Protein AF-X1FQF0-F1 (afdb_monomer)

Sequence (116 aa):
EKSFQVSDIAAFRKAFESLYTDMEIHEREDGEIWIGGYNASMVVFDDDDNQIELAEIIQSHIKPGDYAVIQTVGYEKLRYVQGAVYVISKEKVLVEGLQSMTDKLLEQIGVAKVRE

Radius of gyration: 16.15 Å; Cα contacts (8 Å, |Δi|>4): 189; chains: 1; bounding box: 37×35×40 Å

pLDDT: mean 88.17, std 10.62, range [51.59, 97.56]

Foldseek 3Di:
DDWFAWPDPVVLVVVCVQWPFQKDWDADPVRTIDIDGDVGDLWTAGPVRDIDRVLVSCLCGTDAPIWDWDKDWDQDPNPDTWIWIWIHHVVDIDIDIPVRVVVVVCVVVPNDDPDD

Mean predicted aligned error: 5.51 Å

Structure (mmCIF, N/CA/C/O backbone):
data_AF-X1FQF0-F1
#
_entry.id   AF-X1FQF0-F1
#
loop_
_atom_site.group_PDB
_atom_site.id
_atom_site.type_symbol
_atom_site.label_atom_id
_atom_site.label_alt_id
_atom_site.label_comp_id
_atom_site.label_asym_id
_atom_site.label_entity_id
_atom_site.label_seq_id
_atom_site.pdbx_PDB_ins_code
_atom_site.Cartn_x
_atom_site.Cartn_y
_atom_site.Cartn_z
_atom_site.occupancy
_atom_site.B_iso_or_equiv
_atom_site.auth_seq_id
_atom_site.auth_comp_id
_atom_site.auth_asym_id
_atom_site.auth_atom_id
_atom_site.pdbx_PDB_model_num
ATOM 1 N N . GLU A 1 1 ? 2.085 -11.458 7.348 1.00 61.50 1 GLU A N 1
ATOM 2 C CA . GLU A 1 1 ? 2.301 -10.483 6.261 1.00 61.50 1 GLU A CA 1
ATOM 3 C C . GLU A 1 1 ? 1.534 -10.938 5.034 1.00 61.50 1 GLU A C 1
ATOM 5 O O . GLU A 1 1 ? 1.651 -12.107 4.680 1.00 61.50 1 GLU A O 1
ATOM 10 N N . LYS A 1 2 ? 0.685 -10.076 4.461 1.00 75.38 2 LYS A N 1
ATOM 11 C CA . LYS A 1 2 ? 0.013 -10.370 3.190 1.00 75.38 2 LYS A CA 1
ATOM 12 C C . LYS A 1 2 ? 0.923 -9.930 2.048 1.00 75.38 2 LYS A C 1
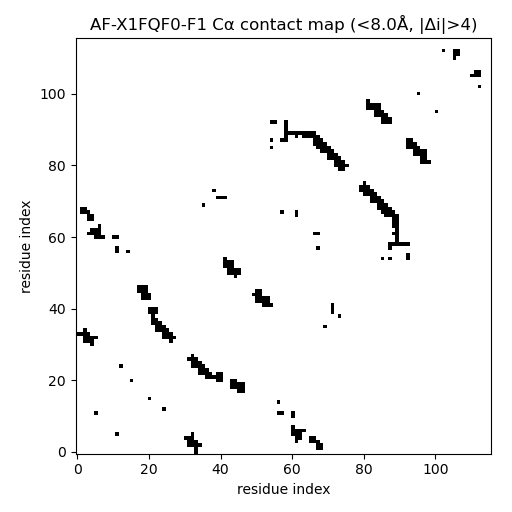ATOM 14 O O . LYS A 1 2 ? 1.423 -8.810 2.078 1.00 75.38 2 LYS A O 1
ATOM 19 N N . SER A 1 3 ? 1.129 -10.820 1.095 1.00 90.31 3 SER A N 1
ATOM 20 C CA . SER A 1 3 ? 1.845 -10.576 -0.149 1.00 90.31 3 SER A CA 1
ATOM 21 C C . SER A 1 3 ? 0.866 -10.395 -1.312 1.00 90.31 3 SER A C 1
ATOM 23 O O . SER A 1 3 ? -0.310 -10.734 -1.182 1.00 90.31 3 SER A O 1
ATOM 25 N N . PHE A 1 4 ? 1.347 -9.831 -2.418 1.00 95.50 4 PHE A N 1
ATOM 26 C CA . PHE A 1 4 ? 0.590 -9.614 -3.654 1.00 95.50 4 PHE A CA 1
ATOM 27 C C . PHE A 1 4 ? 1.508 -9.734 -4.877 1.00 95.50 4 PHE A C 1
ATOM 29 O O . PHE A 1 4 ? 2.725 -9.633 -4.759 1.00 95.50 4 PHE A O 1
ATOM 36 N N . GLN A 1 5 ? 0.947 -9.919 -6.064 1.00 96.19 5 GLN A N 1
ATOM 37 C CA . GLN A 1 5 ? 1.673 -9.974 -7.328 1.00 96.19 5 GLN A CA 1
ATOM 38 C C . GLN A 1 5 ? 1.495 -8.684 -8.131 1.00 96.19 5 GLN A C 1
ATOM 40 O O . GLN A 1 5 ? 0.426 -8.068 -8.165 1.00 96.19 5 GLN A O 1
ATO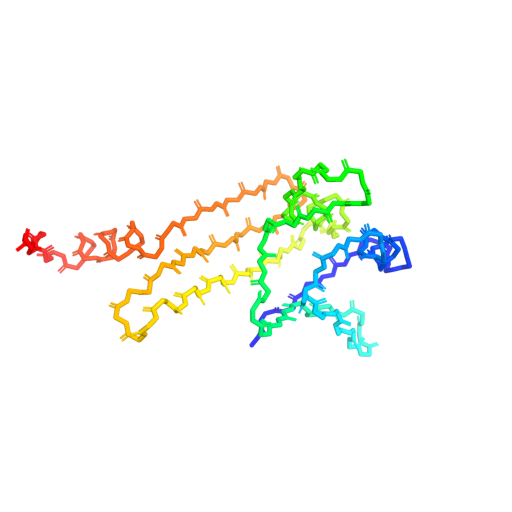M 45 N N . VAL A 1 6 ? 2.537 -8.311 -8.868 1.00 96.50 6 VAL A N 1
ATOM 46 C CA . VAL A 1 6 ? 2.500 -7.231 -9.866 1.00 96.50 6 VAL A CA 1
ATOM 47 C C . VAL A 1 6 ? 2.635 -7.801 -11.272 1.00 96.50 6 VAL A C 1
ATOM 49 O O . VAL A 1 6 ? 3.065 -8.934 -11.470 1.00 96.50 6 VAL A O 1
ATOM 52 N N . SER A 1 7 ? 2.240 -7.011 -12.266 1.00 95.25 7 SER A N 1
ATOM 53 C CA . SER A 1 7 ? 2.309 -7.414 -13.677 1.00 95.25 7 SER A CA 1
ATOM 54 C C . SER A 1 7 ? 3.740 -7.378 -14.231 1.00 95.25 7 SER A C 1
ATOM 56 O O . SER A 1 7 ? 4.063 -8.149 -15.128 1.00 95.25 7 SER A O 1
ATOM 58 N N . ASP A 1 8 ? 4.578 -6.483 -13.699 1.00 95.25 8 ASP A N 1
ATOM 59 C CA . ASP A 1 8 ? 5.983 -6.298 -14.074 1.00 95.25 8 ASP A CA 1
ATOM 60 C C . ASP A 1 8 ? 6.772 -5.807 -12.850 1.00 95.25 8 ASP A C 1
ATOM 62 O O . ASP A 1 8 ? 6.599 -4.668 -12.401 1.00 95.25 8 ASP A O 1
ATOM 66 N N . ILE A 1 9 ? 7.613 -6.683 -12.291 1.00 93.56 9 ILE A N 1
ATOM 67 C CA . ILE A 1 9 ? 8.409 -6.392 -11.092 1.00 93.56 9 ILE A CA 1
ATOM 68 C C . ILE A 1 9 ? 9.517 -5.371 -11.361 1.00 93.56 9 ILE A C 1
ATOM 70 O O . ILE A 1 9 ? 9.802 -4.540 -10.500 1.00 93.56 9 ILE A O 1
ATOM 74 N N . ALA A 1 10 ? 10.126 -5.389 -12.548 1.00 93.62 10 ALA A N 1
ATOM 75 C CA . ALA A 1 10 ? 11.211 -4.472 -12.875 1.00 93.62 10 ALA A CA 1
ATOM 76 C C . ALA A 1 10 ? 10.679 -3.039 -12.976 1.00 93.62 10 ALA A C 1
ATOM 78 O O . ALA A 1 10 ? 11.256 -2.116 -12.400 1.00 93.62 10 ALA A O 1
ATOM 79 N N . ALA A 1 11 ? 9.533 -2.863 -13.641 1.00 94.94 11 ALA A N 1
ATOM 80 C CA . ALA A 1 11 ? 8.859 -1.573 -13.708 1.00 94.94 11 ALA A CA 1
ATOM 81 C C . ALA A 1 11 ? 8.362 -1.115 -12.326 1.00 94.94 11 ALA A C 1
ATOM 83 O O . ALA A 1 11 ? 8.479 0.064 -12.003 1.00 94.94 11 ALA A O 1
ATOM 84 N N . PHE A 1 12 ? 7.857 -2.040 -11.501 1.00 94.19 12 PHE A N 1
ATOM 85 C CA . PHE A 1 12 ? 7.404 -1.728 -10.144 1.00 94.19 12 PHE A CA 1
ATOM 86 C C . PHE A 1 12 ? 8.547 -1.236 -9.249 1.00 94.19 12 PHE A C 1
ATOM 88 O O . PHE A 1 12 ? 8.414 -0.190 -8.625 1.00 94.19 12 PHE A O 1
ATOM 95 N N . ARG A 1 13 ? 9.696 -1.927 -9.230 1.00 92.56 13 ARG A N 1
ATOM 96 C CA . ARG A 1 13 ? 10.874 -1.492 -8.456 1.00 92.56 13 ARG A CA 1
ATOM 97 C C . ARG A 1 13 ? 11.369 -0.124 -8.910 1.00 92.56 13 ARG A C 1
ATOM 99 O O . ARG A 1 13 ? 11.582 0.751 -8.078 1.00 92.56 13 ARG A O 1
ATOM 106 N N . LYS A 1 14 ? 11.456 0.086 -10.224 1.00 92.75 14 LYS A N 1
ATOM 107 C CA . LYS A 1 14 ? 11.868 1.369 -10.796 1.00 92.75 14 LYS A CA 1
ATOM 108 C C . LYS A 1 14 ? 10.959 2.528 -10.371 1.00 92.75 14 LYS A C 1
ATOM 110 O O . LYS A 1 14 ? 11.451 3.632 -10.178 1.00 92.75 14 LYS A O 1
ATOM 115 N N . ALA A 1 15 ? 9.658 2.288 -10.201 1.00 91.94 15 ALA A N 1
ATOM 116 C CA . ALA A 1 15 ? 8.722 3.312 -9.733 1.00 91.94 15 ALA A CA 1
ATOM 117 C C . ALA A 1 15 ? 8.971 3.752 -8.276 1.00 91.94 15 ALA A C 1
ATOM 119 O O . ALA A 1 15 ? 8.536 4.834 -7.899 1.00 91.94 15 ALA A O 1
ATOM 120 N N . PHE A 1 16 ? 9.666 2.941 -7.469 1.00 89.12 16 PHE A N 1
ATOM 121 C CA . PHE A 1 16 ? 10.046 3.280 -6.093 1.00 89.12 16 PHE A CA 1
ATOM 122 C C . PHE A 1 16 ? 11.452 3.886 -5.987 1.00 89.12 16 PHE A C 1
ATOM 124 O O . PHE A 1 16 ? 11.721 4.595 -5.025 1.00 89.12 16 PHE A O 1
ATOM 131 N N . GLU A 1 17 ? 12.341 3.643 -6.957 1.00 86.94 17 GLU A N 1
ATOM 132 C CA . GLU A 1 17 ? 13.729 4.140 -6.933 1.00 86.94 17 GLU A CA 1
ATOM 133 C C . GLU A 1 17 ? 13.833 5.673 -6.905 1.00 86.94 17 GLU A C 1
ATOM 135 O O . GLU A 1 17 ? 14.805 6.200 -6.374 1.00 86.94 17 GLU A O 1
ATOM 140 N N . SER A 1 18 ? 12.849 6.384 -7.463 1.00 80.44 18 SER A N 1
ATOM 141 C CA . SER A 1 18 ? 12.812 7.853 -7.511 1.00 80.44 18 SER A CA 1
ATOM 142 C C . SER A 1 18 ? 12.057 8.498 -6.344 1.00 80.44 18 SER A C 1
ATOM 144 O O . SER A 1 18 ? 11.717 9.676 -6.421 1.00 80.44 18 SER A O 1
ATOM 146 N N . LEU A 1 19 ? 11.700 7.730 -5.311 1.00 88.00 19 LEU A N 1
ATOM 147 C CA . LEU A 1 19 ? 10.900 8.213 -4.187 1.00 88.00 19 LEU A CA 1
ATOM 148 C C . LEU A 1 19 ? 11.735 8.251 -2.913 1.00 88.00 19 LEU A C 1
ATOM 150 O O . LEU A 1 19 ? 12.437 7.293 -2.583 1.00 88.00 19 LEU A O 1
ATOM 154 N N . TYR A 1 20 ? 11.574 9.313 -2.127 1.00 84.50 20 TYR A N 1
ATOM 155 C CA . TYR A 1 20 ? 12.103 9.358 -0.768 1.00 84.50 20 TYR A CA 1
ATOM 156 C C . TYR A 1 20 ? 11.191 8.557 0.161 1.00 84.50 20 TYR A C 1
ATOM 158 O O . TYR A 1 20 ? 10.212 9.073 0.705 1.00 84.50 20 TYR A O 1
ATOM 166 N N . THR A 1 21 ? 11.487 7.268 0.318 1.00 87.06 21 THR A N 1
ATOM 167 C CA . THR A 1 21 ? 10.674 6.353 1.123 1.00 87.06 21 THR A CA 1
ATOM 168 C C . THR A 1 21 ? 11.518 5.400 1.965 1.00 87.06 21 THR A C 1
ATOM 170 O O . THR A 1 21 ? 12.511 4.855 1.494 1.00 87.06 21 THR A O 1
ATOM 173 N N . ASP A 1 22 ? 11.069 5.153 3.199 1.00 88.38 22 ASP A N 1
ATOM 174 C CA . ASP A 1 22 ? 11.584 4.090 4.079 1.00 88.38 22 ASP A CA 1
ATOM 175 C C . ASP A 1 22 ? 10.908 2.725 3.800 1.00 88.38 22 ASP A C 1
ATOM 177 O O . ASP A 1 22 ? 11.016 1.785 4.588 1.00 88.38 22 ASP A O 1
ATOM 181 N N . MET A 1 23 ? 10.140 2.612 2.709 1.00 88.88 23 MET A N 1
ATOM 182 C CA . MET A 1 23 ? 9.473 1.374 2.310 1.00 88.88 23 MET A CA 1
ATOM 183 C C . MET A 1 23 ? 10.468 0.406 1.662 1.00 88.88 23 MET A C 1
ATOM 185 O O . MET A 1 23 ? 11.108 0.718 0.660 1.00 88.88 23 MET A O 1
ATOM 189 N N . GLU A 1 24 ? 10.527 -0.814 2.176 1.00 90.88 24 GLU A N 1
ATOM 190 C CA . GLU A 1 24 ? 11.285 -1.910 1.588 1.00 90.88 24 GLU A CA 1
ATOM 191 C C . GLU A 1 24 ? 10.383 -2.774 0.699 1.00 90.88 24 GLU A C 1
ATOM 193 O O . GLU A 1 24 ? 9.200 -2.969 0.989 1.00 90.88 24 GLU A O 1
ATOM 198 N N . ILE A 1 25 ? 10.955 -3.329 -0.374 1.00 91.81 25 ILE A N 1
ATOM 199 C CA . ILE A 1 25 ? 10.273 -4.246 -1.297 1.00 91.81 25 ILE A CA 1
ATOM 200 C C . ILE A 1 25 ? 10.993 -5.591 -1.285 1.00 91.81 25 ILE A C 1
ATOM 202 O O . ILE A 1 25 ? 12.104 -5.724 -1.814 1.00 91.81 25 ILE A O 1
ATOM 206 N N . HIS A 1 26 ? 10.315 -6.602 -0.752 1.00 91.81 26 HIS A N 1
ATOM 207 C CA . HIS A 1 26 ? 10.802 -7.974 -0.682 1.00 91.81 26 HIS A CA 1
ATOM 208 C C . HIS A 1 26 ? 10.025 -8.847 -1.658 1.00 91.81 26 HIS A C 1
ATOM 210 O O . HIS A 1 26 ? 8.797 -8.860 -1.658 1.00 91.81 26 HIS A O 1
ATOM 216 N N . GLU A 1 27 ? 10.750 -9.585 -2.488 1.00 92.56 27 GLU A N 1
ATOM 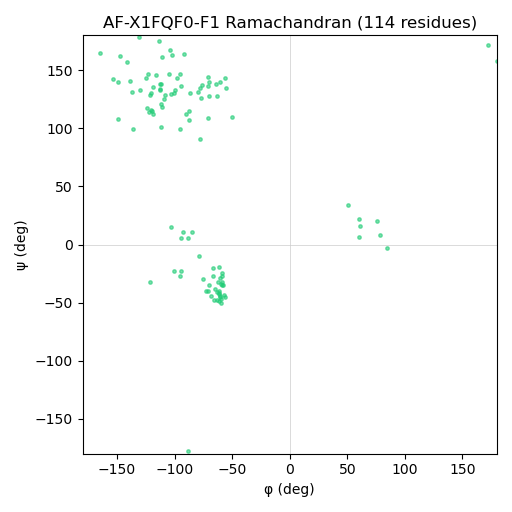217 C CA . GLU A 1 27 ? 10.187 -10.500 -3.478 1.00 92.56 27 GLU A CA 1
ATOM 218 C C . GLU A 1 27 ? 10.529 -11.932 -3.079 1.00 92.56 27 GLU A C 1
ATOM 220 O O . GLU A 1 27 ? 11.667 -12.233 -2.712 1.00 92.56 27 GLU A O 1
ATOM 225 N N . ARG A 1 28 ? 9.525 -12.801 -3.120 1.00 90.88 28 ARG A N 1
ATOM 226 C CA . ARG A 1 28 ? 9.650 -14.231 -2.848 1.00 90.88 28 ARG A CA 1
ATOM 227 C C . ARG A 1 28 ? 9.924 -14.999 -4.139 1.00 90.88 28 ARG A C 1
ATOM 229 O O . ARG A 1 28 ? 9.702 -14.498 -5.236 1.00 90.88 28 ARG A O 1
ATOM 236 N N . GLU A 1 29 ? 10.383 -16.243 -4.008 1.00 87.62 29 GLU A N 1
ATOM 237 C CA . GLU A 1 29 ? 10.745 -17.104 -5.149 1.00 87.62 29 GLU A CA 1
ATOM 238 C C . GLU A 1 29 ? 9.585 -17.365 -6.131 1.00 87.62 29 GLU A C 1
ATOM 240 O O . GLU A 1 29 ? 9.816 -17.644 -7.305 1.00 87.62 29 GLU A O 1
ATOM 245 N N . ASP A 1 30 ? 8.339 -17.261 -5.668 1.00 87.94 30 ASP A N 1
ATOM 246 C CA . ASP A 1 30 ? 7.110 -17.421 -6.456 1.00 87.94 30 ASP A CA 1
ATOM 247 C C . ASP A 1 30 ? 6.615 -16.112 -7.107 1.00 87.94 30 ASP A C 1
ATOM 249 O O . ASP A 1 30 ? 5.550 -16.089 -7.734 1.00 87.94 30 ASP A O 1
ATOM 253 N N . GLY A 1 31 ? 7.387 -15.026 -6.986 1.00 88.19 31 GLY A N 1
ATOM 254 C CA . GLY A 1 31 ? 7.060 -13.703 -7.518 1.00 88.19 31 GLY A CA 1
ATOM 255 C C . GLY A 1 31 ? 6.054 -12.922 -6.669 1.00 88.19 31 GLY A C 1
ATOM 256 O O . GLY A 1 31 ? 5.578 -11.868 -7.098 1.00 88.19 31 GLY A O 1
ATOM 257 N N . GLU A 1 32 ? 5.701 -13.419 -5.482 1.00 92.81 32 GLU A N 1
ATOM 258 C CA . GLU A 1 32 ? 4.944 -12.648 -4.504 1.00 92.81 32 GLU A CA 1
ATOM 259 C C . GLU A 1 32 ? 5.790 -11.524 -3.900 1.00 92.81 32 GLU A C 1
ATOM 261 O O . GLU A 1 32 ? 6.956 -11.701 -3.547 1.00 92.81 32 GLU A O 1
ATOM 266 N N . ILE A 1 33 ? 5.164 -10.368 -3.717 1.00 93.94 33 ILE A N 1
ATOM 267 C CA . ILE A 1 33 ? 5.785 -9.163 -3.186 1.00 93.94 33 ILE A CA 1
ATOM 268 C C . ILE A 1 33 ? 5.193 -8.857 -1.823 1.00 93.94 33 ILE A C 1
ATOM 270 O O . ILE A 1 33 ? 3.975 -8.838 -1.635 1.00 93.94 33 ILE A O 1
ATOM 274 N N . TRP A 1 34 ? 6.072 -8.562 -0.879 1.00 92.25 34 TRP A N 1
ATOM 275 C CA . TRP A 1 34 ? 5.737 -7.877 0.352 1.00 92.25 34 TRP A CA 1
ATOM 276 C C . TRP A 1 34 ? 6.389 -6.498 0.346 1.00 92.25 34 TRP A C 1
ATOM 278 O O . TRP A 1 34 ? 7.548 -6.357 -0.047 1.00 92.25 34 TRP A O 1
ATOM 288 N N . ILE A 1 35 ? 5.641 -5.492 0.792 1.00 91.56 35 ILE A N 1
ATOM 289 C CA . ILE A 1 35 ? 6.186 -4.160 1.030 1.00 91.56 35 ILE A CA 1
ATOM 290 C C . ILE A 1 35 ? 5.897 -3.724 2.460 1.00 91.56 35 ILE A C 1
ATOM 292 O O . ILE A 1 35 ? 4.826 -4.013 3.005 1.00 91.56 35 ILE A O 1
ATOM 296 N N . GLY A 1 36 ? 6.846 -3.017 3.054 1.00 89.75 36 GLY A N 1
ATOM 297 C CA . GLY A 1 36 ? 6.728 -2.489 4.404 1.00 89.75 36 GLY A CA 1
ATOM 298 C C . GLY A 1 36 ? 8.045 -1.900 4.880 1.00 89.75 36 GLY A C 1
ATOM 299 O O . GLY A 1 36 ? 9.067 -2.024 4.220 1.00 89.75 36 GLY A O 1
ATOM 300 N N . GLY A 1 37 ? 8.026 -1.243 6.030 1.00 88.12 37 GLY A N 1
ATOM 301 C CA . GLY A 1 37 ? 9.224 -0.642 6.601 1.00 88.12 37 GLY A CA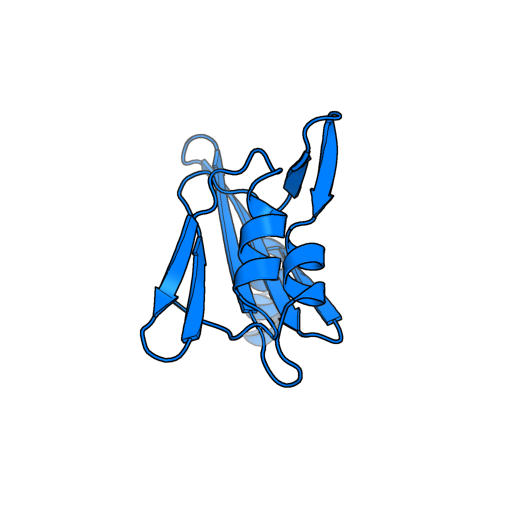 1
ATOM 302 C C . GLY A 1 37 ? 8.917 0.052 7.917 1.00 88.12 37 GLY A C 1
ATOM 303 O O . GLY A 1 37 ? 7.768 0.403 8.202 1.00 88.12 37 GLY A O 1
ATOM 304 N N . TYR A 1 38 ? 9.943 0.236 8.743 1.00 83.38 38 TYR A N 1
ATOM 305 C CA . TYR A 1 38 ? 9.826 1.071 9.934 1.00 83.38 38 TYR A CA 1
ATOM 306 C C . TYR A 1 38 ? 9.859 2.546 9.515 1.00 83.38 38 TYR A C 1
ATOM 308 O O . TYR A 1 38 ? 10.650 2.906 8.656 1.00 83.38 38 TYR A O 1
ATOM 316 N N . ASN A 1 39 ? 9.002 3.389 10.100 1.00 82.06 39 ASN A N 1
ATOM 317 C CA . ASN A 1 39 ? 8.770 4.782 9.673 1.00 82.06 39 ASN A CA 1
ATOM 318 C C . ASN A 1 39 ? 8.248 4.964 8.233 1.00 82.06 39 ASN A C 1
ATOM 320 O O . ASN A 1 39 ? 8.087 6.099 7.788 1.00 82.06 39 ASN A O 1
ATOM 324 N N . ALA A 1 40 ? 7.911 3.882 7.526 1.00 86.62 40 ALA A N 1
ATOM 325 C CA . ALA A 1 40 ? 7.348 3.977 6.188 1.00 86.62 40 ALA A CA 1
ATOM 326 C C . ALA A 1 40 ? 5.979 4.679 6.205 1.00 86.62 40 ALA A C 1
ATOM 328 O O . ALA A 1 40 ? 5.116 4.421 7.051 1.00 86.62 40 ALA A O 1
ATOM 329 N N . SER A 1 41 ? 5.779 5.552 5.222 1.00 88.31 41 SER A N 1
ATOM 330 C CA . SER A 1 41 ? 4.534 6.275 4.980 1.00 88.31 41 SER A CA 1
ATOM 331 C C . SER A 1 41 ? 3.962 5.867 3.626 1.00 88.31 41 SER A C 1
ATOM 333 O O . SER A 1 41 ? 4.707 5.606 2.686 1.00 88.31 41 SER A O 1
ATOM 335 N N . MET A 1 42 ? 2.631 5.833 3.520 1.00 92.12 42 MET A N 1
ATOM 336 C CA . MET A 1 42 ? 1.934 5.652 2.235 1.00 92.12 42 MET A CA 1
ATOM 337 C C . MET A 1 42 ? 1.883 6.938 1.405 1.00 92.12 42 MET A C 1
ATOM 339 O O . MET A 1 42 ? 1.531 6.888 0.232 1.00 92.12 42 MET A O 1
ATOM 343 N N . VAL A 1 43 ? 2.271 8.057 2.014 1.00 91.50 43 VAL A N 1
ATOM 344 C CA . VAL A 1 43 ? 2.456 9.357 1.375 1.00 91.50 43 VAL A CA 1
ATOM 345 C C . VAL A 1 43 ? 3.944 9.676 1.394 1.00 91.50 43 VAL A C 1
ATOM 347 O O . VAL A 1 43 ? 4.538 9.730 2.476 1.00 91.50 43 VAL A O 1
ATOM 350 N N . VAL A 1 44 ? 4.539 9.869 0.223 1.00 91.31 44 VAL A N 1
ATOM 351 C CA . VAL A 1 44 ? 5.972 10.152 0.048 1.00 91.31 44 VAL A CA 1
ATOM 352 C C . VAL A 1 44 ? 6.169 11.355 -0.869 1.00 91.31 44 VAL A C 1
ATOM 354 O O . VAL A 1 44 ? 5.193 11.919 -1.359 1.00 91.31 44 VAL A O 1
ATOM 357 N N . PHE A 1 45 ? 7.421 11.746 -1.091 1.00 89.00 45 PHE A N 1
ATOM 358 C CA . PHE A 1 45 ? 7.780 12.834 -1.997 1.00 89.00 45 PHE A CA 1
ATOM 359 C C . PHE A 1 45 ? 8.755 12.335 -3.068 1.00 89.00 45 PHE A C 1
ATOM 361 O O . PHE A 1 45 ? 9.555 11.430 -2.801 1.00 89.00 45 PHE A O 1
ATOM 368 N N . ASP A 1 46 ? 8.655 12.895 -4.271 1.00 89.88 46 ASP A N 1
ATOM 369 C CA . ASP A 1 46 ? 9.636 12.705 -5.345 1.00 89.88 46 ASP A CA 1
ATOM 370 C C . ASP A 1 46 ? 10.776 13.745 -5.270 1.00 89.88 46 ASP A C 1
ATOM 372 O O . ASP A 1 46 ? 10.832 14.562 -4.349 1.00 89.88 46 ASP A O 1
ATOM 376 N N . ASP A 1 47 ? 11.699 13.701 -6.235 1.00 88.19 47 ASP A N 1
ATOM 377 C CA . ASP A 1 47 ? 12.842 14.626 -6.349 1.00 88.19 47 ASP A CA 1
ATOM 378 C C . ASP A 1 47 ? 12.458 16.104 -6.527 1.00 88.19 47 ASP A C 1
ATOM 380 O O . ASP A 1 47 ? 13.279 16.985 -6.262 1.00 88.19 47 ASP A O 1
ATOM 384 N N . ASP A 1 48 ? 11.226 16.380 -6.953 1.00 91.44 48 ASP A N 1
ATOM 385 C CA . ASP A 1 48 ? 10.698 17.721 -7.206 1.00 91.44 48 ASP A CA 1
ATOM 386 C C . ASP A 1 48 ? 9.764 18.201 -6.067 1.00 91.44 48 ASP A C 1
ATOM 388 O O . ASP A 1 48 ? 9.020 19.170 -6.239 1.00 91.44 48 ASP A O 1
ATOM 392 N N . ASP A 1 49 ? 9.796 17.537 -4.902 1.00 87.19 49 ASP A N 1
ATOM 393 C CA . ASP A 1 49 ? 8.944 17.786 -3.727 1.00 87.19 49 ASP A CA 1
ATOM 394 C C . ASP A 1 49 ? 7.429 17.624 -3.990 1.00 87.19 49 ASP A C 1
ATOM 396 O O . ASP A 1 49 ? 6.589 18.140 -3.240 1.00 87.19 49 ASP A O 1
ATOM 400 N N . ASN A 1 50 ? 7.028 16.878 -5.025 1.00 91.62 50 ASN A N 1
ATOM 401 C CA . ASN A 1 50 ? 5.617 16.561 -5.232 1.00 91.62 50 ASN A CA 1
ATOM 402 C C . ASN A 1 50 ? 5.184 15.448 -4.280 1.00 91.62 50 ASN A C 1
ATOM 404 O O . ASN A 1 50 ? 5.849 14.422 -4.150 1.00 91.62 50 ASN A O 1
ATOM 408 N N . GLN A 1 51 ? 4.025 15.624 -3.645 1.00 92.25 51 GLN A N 1
ATOM 409 C CA . GLN A 1 51 ? 3.413 14.579 -2.832 1.00 92.25 51 GLN A CA 1
ATOM 410 C C . GLN A 1 51 ? 2.906 13.437 -3.725 1.00 92.25 51 GLN A C 1
ATOM 412 O O . GLN A 1 51 ? 2.117 13.665 -4.643 1.00 92.25 51 GLN A O 1
ATOM 417 N N . ILE A 1 52 ? 3.303 12.208 -3.401 1.00 93.50 52 ILE A N 1
ATOM 418 C CA . ILE A 1 52 ? 2.945 10.981 -4.111 1.00 93.50 52 ILE A CA 1
ATOM 419 C C . ILE A 1 52 ? 2.238 10.013 -3.160 1.00 93.50 52 ILE A C 1
ATOM 421 O O . ILE A 1 52 ? 2.746 9.671 -2.089 1.00 93.50 52 ILE A O 1
ATOM 425 N N . GLU A 1 53 ? 1.076 9.521 -3.584 1.00 93.81 53 GLU A N 1
ATOM 426 C CA . GLU A 1 53 ? 0.334 8.465 -2.897 1.00 93.81 53 GLU A CA 1
ATOM 427 C C . GLU A 1 53 ? 0.823 7.093 -3.384 1.00 93.81 53 GLU A C 1
ATOM 429 O O . GLU A 1 53 ? 0.503 6.647 -4.489 1.00 93.81 53 GLU A O 1
ATOM 434 N N . LEU A 1 54 ? 1.576 6.367 -2.551 1.00 93.69 54 LEU A N 1
ATOM 435 C CA . LEU A 1 54 ? 2.129 5.055 -2.918 1.00 93.69 54 LEU A CA 1
ATOM 436 C C . LEU A 1 54 ? 1.047 4.038 -3.293 1.00 93.69 54 LEU A C 1
ATOM 438 O O . LEU A 1 54 ? 1.299 3.125 -4.080 1.00 93.69 54 LEU A O 1
ATOM 442 N N . ALA A 1 55 ? -0.165 4.199 -2.756 1.00 95.56 55 ALA A N 1
ATOM 443 C CA . ALA A 1 55 ? -1.299 3.355 -3.105 1.00 95.56 55 ALA A CA 1
ATOM 444 C C . ALA A 1 55 ? -1.615 3.386 -4.611 1.00 95.56 55 ALA A C 1
ATOM 446 O O . ALA A 1 55 ? -1.982 2.351 -5.169 1.00 95.56 55 ALA A O 1
ATOM 447 N N . GLU A 1 56 ? -1.429 4.530 -5.277 1.00 95.00 56 GLU A N 1
ATOM 448 C CA . GLU A 1 56 ? -1.665 4.685 -6.717 1.00 95.00 56 GLU A CA 1
ATOM 449 C C . GLU A 1 56 ? -0.580 3.986 -7.543 1.00 95.00 56 GLU A C 1
ATOM 451 O O . GLU A 1 56 ? -0.882 3.289 -8.516 1.00 95.00 56 GLU A O 1
ATOM 456 N N . ILE A 1 57 ? 0.681 4.083 -7.110 1.00 95.12 57 ILE A N 1
ATOM 457 C CA . ILE A 1 57 ? 1.791 3.348 -7.730 1.00 95.12 57 ILE A CA 1
ATOM 458 C C . ILE A 1 57 ? 1.525 1.847 -7.635 1.00 95.12 57 ILE A C 1
ATOM 460 O O . ILE A 1 57 ? 1.530 1.147 -8.648 1.00 95.12 57 ILE A O 1
ATOM 464 N N . ILE A 1 58 ? 1.197 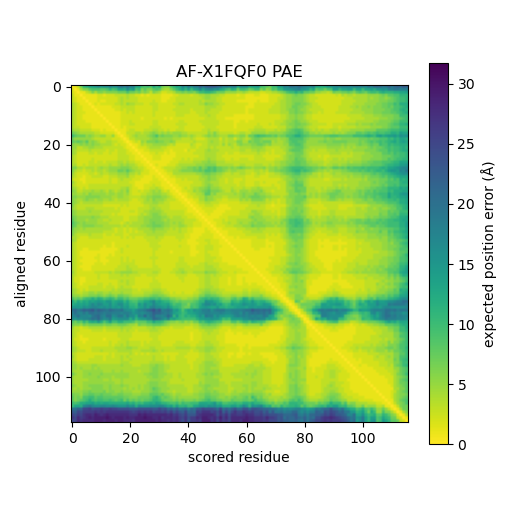1.349 -6.443 1.00 95.56 58 ILE A N 1
ATOM 465 C CA . ILE A 1 58 ? 0.885 -0.068 -6.232 1.00 95.56 58 ILE A CA 1
ATOM 466 C C . ILE A 1 58 ? -0.305 -0.494 -7.096 1.00 95.56 58 ILE A C 1
ATOM 468 O O . ILE A 1 58 ? -0.211 -1.501 -7.797 1.00 95.56 58 ILE A O 1
ATOM 472 N N . GLN A 1 59 ? -1.389 0.287 -7.126 1.00 97.56 59 GLN A N 1
ATOM 473 C CA . GLN A 1 59 ? -2.557 0.019 -7.971 1.00 97.56 59 GLN A CA 1
ATOM 474 C C . GLN A 1 59 ? -2.190 -0.079 -9.460 1.00 97.56 59 GLN A C 1
ATOM 476 O O . GLN A 1 59 ? -2.660 -0.976 -10.166 1.00 97.56 59 GLN A O 1
ATOM 481 N N . SER A 1 60 ? -1.345 0.822 -9.962 1.00 96.94 60 SER A N 1
ATOM 482 C CA . SER A 1 60 ? -0.973 0.830 -11.380 1.00 96.94 60 SER A CA 1
ATOM 483 C C . SER A 1 60 ? -0.161 -0.407 -11.788 1.00 96.94 60 SER A C 1
ATOM 485 O O . SER A 1 60 ? -0.298 -0.872 -12.923 1.00 96.94 60 SER A O 1
ATOM 487 N N . HIS A 1 61 ? 0.572 -1.027 -10.858 1.00 96.88 61 HIS A N 1
ATOM 488 C CA . HIS A 1 61 ? 1.417 -2.195 -11.122 1.00 96.88 61 HIS A CA 1
ATOM 489 C C . HIS A 1 61 ? 0.807 -3.536 -10.703 1.00 96.88 61 HIS A C 1
ATOM 491 O O . HIS A 1 61 ? 1.174 -4.562 -11.285 1.00 96.88 61 HIS A O 1
ATOM 497 N N . ILE A 1 62 ? -0.141 -3.557 -9.760 1.00 96.62 62 ILE A N 1
ATOM 498 C CA . ILE A 1 62 ? -0.738 -4.801 -9.264 1.00 96.62 62 ILE A CA 1
ATOM 499 C C . ILE A 1 62 ? -1.342 -5.626 -10.408 1.00 96.62 62 ILE A C 1
ATOM 501 O O . ILE A 1 62 ? -1.850 -5.092 -11.408 1.00 96.62 62 ILE A O 1
ATOM 505 N N . LYS A 1 63 ? -1.214 -6.947 -10.299 1.00 96.94 63 LYS A N 1
ATOM 506 C CA . LYS A 1 63 ? -1.757 -7.893 -11.270 1.00 96.94 63 LYS A CA 1
ATOM 507 C C . LYS A 1 63 ? -3.291 -7.915 -11.165 1.00 96.94 63 LYS A C 1
ATOM 509 O O . LYS A 1 63 ? -3.816 -7.934 -10.053 1.00 96.94 63 LYS A O 1
ATOM 514 N N . PRO A 1 64 ? -4.035 -7.917 -12.289 1.00 96.25 64 PRO A N 1
ATOM 515 C CA . PRO A 1 64 ? -5.491 -8.037 -12.246 1.00 96.25 64 PRO A CA 1
ATOM 516 C C . PRO A 1 64 ? -5.936 -9.287 -11.477 1.00 96.25 64 PRO A C 1
ATOM 518 O O . PRO A 1 64 ? -5.395 -10.373 -11.691 1.00 96.25 64 PRO A O 1
ATOM 521 N N . GLY A 1 65 ? -6.932 -9.132 -10.604 1.00 94.88 65 GLY A N 1
ATOM 522 C CA . GLY A 1 65 ? -7.425 -10.204 -9.734 1.00 94.88 65 GLY A CA 1
ATOM 523 C C . GLY A 1 65 ? -6.641 -10.402 -8.431 1.00 94.88 65 GLY A C 1
ATOM 524 O O . GLY A 1 65 ? -7.062 -11.220 -7.616 1.00 94.88 65 GLY A O 1
ATOM 525 N N . ASP A 1 66 ? -5.558 -9.655 -8.217 1.00 96.38 66 ASP A N 1
ATOM 526 C CA . ASP A 1 66 ? -4.806 -9.642 -6.961 1.00 96.38 66 ASP A CA 1
ATOM 527 C C . ASP A 1 66 ? -5.085 -8.371 -6.136 1.00 96.38 66 ASP A C 1
ATOM 529 O O . ASP A 1 66 ? -5.697 -7.411 -6.623 1.00 96.38 66 ASP A O 1
ATOM 533 N N . TYR A 1 67 ? -4.664 -8.367 -4.870 1.00 95.94 67 TYR A N 1
ATOM 534 C CA . TYR A 1 67 ? -4.843 -7.243 -3.960 1.00 95.94 67 TYR A CA 1
ATOM 535 C C . TYR A 1 67 ? -3.713 -7.123 -2.924 1.00 95.94 67 TYR A C 1
ATOM 537 O O . TYR A 1 67 ? -3.283 -8.101 -2.320 1.00 95.94 67 TYR A O 1
ATOM 545 N N . ALA A 1 68 ? -3.290 -5.890 -2.645 1.00 95.25 68 ALA A N 1
ATOM 546 C CA . ALA A 1 68 ? -2.391 -5.568 -1.543 1.00 95.25 68 ALA A CA 1
ATOM 547 C C . ALA A 1 68 ? -3.195 -5.075 -0.331 1.00 95.25 68 ALA A C 1
ATOM 549 O O . ALA A 1 68 ? -4.189 -4.357 -0.474 1.00 95.25 68 ALA A O 1
ATOM 550 N N . VAL A 1 69 ? -2.754 -5.441 0.875 1.00 94.00 69 VAL A N 1
ATOM 551 C CA . VAL A 1 69 ? -3.278 -4.879 2.128 1.00 94.00 69 VAL A CA 1
ATOM 552 C C . VAL A 1 69 ? -2.122 -4.304 2.920 1.00 94.00 69 VAL A C 1
ATOM 554 O O . VAL A 1 69 ? -1.240 -5.052 3.340 1.00 94.00 69 VAL A O 1
ATOM 557 N N . ILE A 1 70 ? -2.154 -2.995 3.150 1.00 92.06 70 ILE A N 1
ATOM 558 C CA . ILE A 1 70 ? -1.093 -2.278 3.859 1.00 92.06 70 ILE A CA 1
ATOM 559 C C . ILE A 1 70 ? -1.692 -1.619 5.084 1.00 92.06 70 ILE A C 1
ATOM 561 O O . ILE A 1 70 ? -2.720 -0.949 5.010 1.00 92.06 70 ILE A O 1
ATOM 565 N N . GLN A 1 71 ? -1.050 -1.832 6.223 1.00 90.62 71 GLN A N 1
ATOM 566 C CA . GLN A 1 71 ? -1.442 -1.227 7.483 1.00 90.62 71 GLN A CA 1
ATOM 567 C C . GLN A 1 71 ? -0.373 -0.215 7.859 1.00 90.62 71 GLN A C 1
ATOM 569 O O . GLN A 1 71 ? 0.784 -0.581 8.052 1.00 90.62 71 GLN A O 1
ATOM 574 N N . THR A 1 72 ? -0.763 1.050 7.959 1.00 88.31 72 THR A N 1
ATOM 575 C CA . THR A 1 72 ? 0.106 2.094 8.489 1.00 88.31 72 THR A CA 1
ATOM 576 C C . THR A 1 72 ? -0.272 2.353 9.932 1.00 88.31 72 THR A C 1
ATOM 578 O O . THR A 1 72 ? -1.450 2.484 10.270 1.00 88.31 72 THR A O 1
ATOM 581 N N . VAL A 1 73 ? 0.733 2.406 10.798 1.00 85.38 73 VAL A N 1
ATOM 582 C CA . VAL A 1 73 ? 0.552 2.673 12.222 1.00 85.38 73 VAL A CA 1
ATOM 583 C C . VAL A 1 73 ? 1.621 3.674 12.634 1.00 85.38 73 VAL A C 1
ATOM 585 O O . VAL A 1 73 ? 2.779 3.324 12.839 1.00 85.38 73 VAL A O 1
ATOM 588 N N . GLY A 1 74 ? 1.230 4.940 12.713 1.00 79.44 74 GLY A N 1
ATOM 589 C CA . GLY A 1 74 ? 2.047 6.008 13.261 1.00 79.44 74 GLY A CA 1
ATOM 590 C C . GLY A 1 74 ? 1.998 5.978 14.784 1.00 79.44 74 GLY A C 1
ATOM 591 O O . GLY A 1 74 ? 0.924 5.914 15.381 1.00 79.44 74 GLY A O 1
ATOM 592 N N . TYR A 1 75 ? 3.168 6.047 15.412 1.00 69.06 75 TYR A N 1
ATOM 593 C CA . TYR A 1 75 ? 3.308 6.154 16.861 1.00 69.06 75 TYR A CA 1
ATOM 594 C C . TYR A 1 75 ? 3.855 7.533 17.225 1.00 69.06 75 TYR A C 1
ATOM 596 O O . TYR A 1 75 ? 5.065 7.753 17.172 1.00 69.06 75 TYR A O 1
ATOM 604 N N . GLU A 1 76 ? 2.997 8.459 17.668 1.00 61.28 76 GLU A N 1
ATOM 605 C CA . GLU A 1 76 ? 3.491 9.694 18.285 1.00 61.28 76 GLU A CA 1
ATOM 606 C C . GLU A 1 76 ? 3.636 9.504 19.801 1.00 61.28 76 GLU A C 1
ATOM 608 O O . GLU A 1 76 ? 2.654 9.358 20.540 1.00 61.28 76 GLU A O 1
ATOM 613 N N . LYS A 1 77 ? 4.892 9.511 20.276 1.00 65.44 77 LYS A N 1
ATOM 614 C CA . LYS A 1 77 ? 5.262 9.558 21.707 1.00 65.44 77 LYS A CA 1
ATOM 615 C C . LYS A 1 77 ? 4.547 8.508 22.578 1.00 65.44 77 LYS A C 1
ATOM 617 O O . LYS A 1 77 ? 4.249 8.782 23.739 1.00 65.44 77 LYS A O 1
ATOM 622 N N . LEU A 1 78 ? 4.279 7.319 22.026 1.00 57.22 78 LEU A N 1
ATOM 623 C CA . LEU A 1 78 ? 3.624 6.183 22.701 1.00 57.22 78 LEU A CA 1
ATOM 624 C C . LEU A 1 78 ? 2.192 6.452 23.210 1.00 57.22 78 LEU A C 1
ATOM 626 O O . LEU A 1 78 ? 1.701 5.700 24.049 1.00 57.22 78 LEU A O 1
ATOM 630 N N . ARG A 1 79 ? 1.524 7.522 22.755 1.00 57.62 79 ARG A N 1
ATOM 631 C CA . ARG A 1 79 ? 0.204 7.931 23.282 1.00 57.62 79 ARG A CA 1
ATOM 632 C C . ARG A 1 79 ? -0.890 7.980 22.232 1.00 57.62 79 ARG A C 1
ATOM 634 O O . ARG A 1 79 ? -2.032 7.685 22.558 1.00 57.62 79 ARG A O 1
ATOM 641 N N . TYR A 1 80 ? -0.542 8.322 20.995 1.00 56.56 80 TYR A N 1
ATOM 642 C CA . TYR A 1 80 ? -1.504 8.426 19.906 1.00 56.56 80 TYR A CA 1
ATOM 643 C C . TYR A 1 80 ? -1.086 7.499 18.780 1.00 56.56 8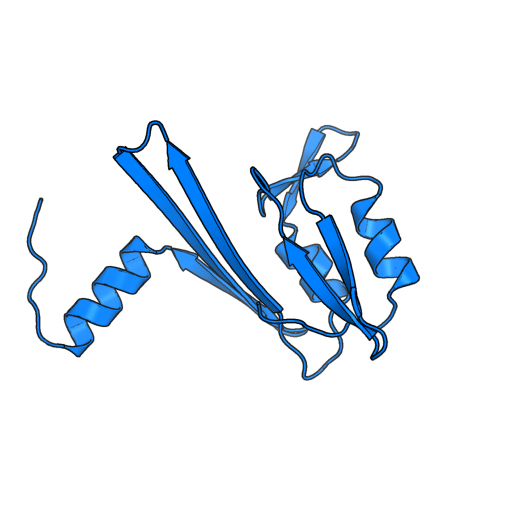0 TYR A C 1
ATOM 645 O O . TYR A 1 80 ? -0.035 7.682 18.162 1.00 56.56 80 TYR A O 1
ATOM 653 N N . VAL A 1 81 ? -1.916 6.484 18.559 1.00 65.56 81 VAL A N 1
ATOM 654 C CA . VAL A 1 81 ? -1.816 5.606 17.404 1.00 65.56 81 VAL A CA 1
ATOM 655 C C . VAL A 1 81 ? -2.773 6.151 16.355 1.00 65.56 81 VAL A C 1
ATOM 657 O O . VAL A 1 81 ? -3.981 5.940 16.438 1.00 65.56 81 VAL A O 1
ATOM 660 N N . GLN A 1 82 ? -2.240 6.894 15.389 1.00 78.38 82 GLN A N 1
ATOM 661 C CA . GLN A 1 82 ? -2.967 7.155 14.152 1.00 78.38 82 GLN A CA 1
ATOM 662 C C . GLN A 1 82 ? -2.539 6.119 13.130 1.00 78.38 82 GLN A C 1
ATOM 664 O O . GLN A 1 82 ? -1.362 5.804 12.999 1.00 78.38 82 GLN A O 1
ATOM 669 N N . GLY A 1 83 ? -3.495 5.570 12.403 1.00 88.31 83 GLY A N 1
ATOM 670 C CA . GLY A 1 83 ? -3.192 4.572 11.400 1.00 88.31 83 GLY A CA 1
ATOM 671 C C . GLY A 1 83 ? -4.351 4.368 10.457 1.00 88.31 83 GLY A C 1
ATOM 672 O O . GLY A 1 83 ? -5.484 4.771 10.742 1.00 88.31 83 GLY A O 1
ATOM 673 N N . ALA A 1 84 ? -4.057 3.723 9.343 1.00 92.06 84 ALA A N 1
ATOM 674 C CA . ALA A 1 84 ? -5.040 3.375 8.342 1.00 92.06 84 ALA A CA 1
ATOM 675 C C . ALA A 1 84 ? -4.747 1.993 7.764 1.00 92.06 84 ALA A C 1
ATOM 677 O O . ALA A 1 84 ? -3.621 1.493 7.798 1.00 92.06 84 ALA A O 1
ATOM 678 N N . VAL A 1 85 ? -5.789 1.378 7.221 1.00 93.25 85 VAL A N 1
ATOM 679 C CA . VAL A 1 85 ? -5.685 0.177 6.401 1.00 93.25 85 VAL A CA 1
ATOM 680 C C . VAL A 1 85 ? -6.001 0.562 4.967 1.00 93.25 85 VAL A C 1
ATOM 682 O O . VAL A 1 85 ? -7.071 1.104 4.689 1.00 93.25 85 VAL A O 1
ATOM 685 N N . TYR A 1 86 ? -5.074 0.249 4.073 1.00 94.88 86 TYR A N 1
ATOM 686 C CA . TYR A 1 86 ? -5.215 0.368 2.632 1.00 94.88 86 TYR A CA 1
ATOM 687 C C . TYR A 1 86 ? -5.518 -1.016 2.069 1.00 94.88 86 TYR A C 1
ATOM 689 O O . TYR A 1 86 ? -4.819 -1.982 2.380 1.00 94.88 86 TYR A O 1
ATOM 697 N N . VAL A 1 87 ? -6.545 -1.113 1.232 1.00 96.06 87 VAL A N 1
ATOM 698 C CA . VAL A 1 87 ? -6.825 -2.286 0.402 1.00 96.06 87 VAL A CA 1
ATOM 699 C C . VAL A 1 87 ? -6.780 -1.829 -1.044 1.00 96.06 87 VAL A C 1
ATOM 701 O O . VAL A 1 87 ? -7.580 -0.990 -1.460 1.00 96.06 87 VAL A O 1
ATOM 704 N N . ILE A 1 88 ? -5.815 -2.354 -1.788 1.00 97.38 88 ILE A N 1
ATOM 705 C CA . ILE A 1 88 ? -5.463 -1.882 -3.123 1.00 97.38 88 ILE A CA 1
ATOM 706 C C . ILE A 1 88 ? -5.646 -3.044 -4.091 1.00 97.38 88 ILE A C 1
ATOM 708 O O . ILE A 1 88 ? -4.944 -4.043 -3.982 1.00 97.38 88 ILE A O 1
ATOM 712 N N . SER A 1 89 ? -6.574 -2.917 -5.032 1.00 97.38 89 SER A N 1
ATOM 713 C CA . SER A 1 89 ? -6.677 -3.786 -6.205 1.00 97.38 89 SER A CA 1
ATOM 714 C C . SER A 1 89 ? -6.372 -2.987 -7.467 1.00 97.38 89 SER A C 1
ATOM 716 O O . SER A 1 89 ? -6.222 -1.763 -7.423 1.00 97.38 89 SER A O 1
ATOM 718 N N . LYS A 1 90 ? -6.330 -3.665 -8.616 1.00 97.19 90 LYS A N 1
ATOM 719 C CA . LYS A 1 90 ? -6.122 -3.004 -9.910 1.00 97.19 90 LYS A CA 1
ATOM 720 C C . LYS A 1 90 ? -7.198 -1.959 -10.212 1.00 97.19 90 LYS A C 1
ATOM 722 O O . LYS A 1 90 ? -6.931 -0.953 -10.857 1.00 97.19 90 LYS A O 1
ATOM 727 N N . GLU A 1 91 ? -8.411 -2.195 -9.732 1.00 97.19 91 GLU A N 1
ATOM 728 C CA . GLU A 1 91 ? -9.605 -1.414 -10.035 1.00 97.19 91 GLU A CA 1
ATOM 729 C C . GLU A 1 91 ? -9.884 -0.337 -8.987 1.00 97.19 91 GLU A C 1
ATOM 731 O O . GLU A 1 91 ? -10.532 0.663 -9.297 1.00 97.19 91 GLU A O 1
ATOM 736 N N . LYS A 1 92 ? -9.451 -0.541 -7.734 1.00 97.12 92 LYS A N 1
ATOM 737 C CA . LYS A 1 92 ? -9.828 0.353 -6.637 1.00 97.12 92 LYS A CA 1
ATOM 738 C C . LYS A 1 92 ? -8.812 0.393 -5.500 1.00 97.12 92 LYS A C 1
ATOM 740 O O . LYS A 1 92 ? -8.317 -0.638 -5.059 1.00 97.12 92 LYS A O 1
ATOM 745 N N . VAL A 1 93 ? -8.635 1.590 -4.946 1.00 97.44 93 VAL A N 1
ATOM 746 C CA . VAL A 1 93 ? -8.025 1.809 -3.632 1.00 97.44 93 VAL A CA 1
ATOM 747 C C . VAL A 1 93 ? -9.129 2.116 -2.621 1.00 97.44 93 VAL A C 1
ATOM 749 O O . VAL A 1 93 ? -9.996 2.961 -2.854 1.00 97.44 93 VAL A O 1
ATOM 752 N N . LEU A 1 94 ? -9.114 1.408 -1.496 1.00 96.88 94 LEU A N 1
ATOM 753 C CA . LEU A 1 94 ? -9.932 1.692 -0.323 1.00 96.88 94 LEU A CA 1
ATOM 754 C C . LEU A 1 94 ? -9.022 1.998 0.856 1.00 96.88 94 LEU A C 1
ATOM 756 O O . LEU A 1 94 ? -8.062 1.270 1.097 1.00 96.88 94 LEU A O 1
ATOM 760 N N . VAL A 1 95 ? -9.358 3.044 1.604 1.00 95.38 95 VAL A N 1
ATOM 761 C CA . VAL A 1 95 ? -8.613 3.464 2.790 1.00 95.38 95 VAL A CA 1
ATOM 762 C C . VAL A 1 95 ? -9.592 3.648 3.934 1.00 95.38 95 VAL A C 1
ATOM 764 O O . VAL A 1 95 ? -10.641 4.267 3.761 1.00 95.38 95 VAL A O 1
ATOM 767 N N . GLU A 1 96 ? -9.255 3.107 5.099 1.00 94.81 96 GLU A N 1
ATOM 768 C CA . GLU A 1 96 ? -10.033 3.303 6.315 1.00 94.81 96 GLU A CA 1
ATOM 769 C C . GLU A 1 96 ? -9.116 3.571 7.504 1.00 94.81 96 GLU A C 1
ATOM 771 O O . GLU A 1 96 ? -8.163 2.828 7.743 1.00 94.81 96 GLU A O 1
ATOM 776 N N . GLY A 1 97 ? -9.421 4.614 8.276 1.00 92.56 97 GLY A N 1
ATOM 777 C CA . GLY A 1 97 ? -8.688 4.919 9.502 1.00 92.56 97 GLY A CA 1
ATOM 778 C C . GLY A 1 97 ? -8.987 3.896 10.600 1.00 92.56 97 GLY A C 1
ATOM 779 O O . GLY A 1 97 ? -10.126 3.453 10.750 1.00 92.56 97 GLY A O 1
ATOM 780 N N . LEU A 1 98 ? -7.993 3.552 11.422 1.00 88.94 98 LEU A N 1
ATOM 781 C CA . LEU A 1 98 ? -8.154 2.560 12.495 1.00 88.94 98 LEU A CA 1
ATOM 782 C C . LEU A 1 98 ? -9.238 2.949 13.511 1.00 88.94 98 LEU A C 1
ATOM 784 O O . LEU A 1 98 ? -9.964 2.076 13.981 1.00 88.94 98 LEU A O 1
ATOM 788 N N . GLN A 1 99 ? -9.411 4.243 13.801 1.00 87.38 99 GLN A N 1
ATOM 789 C CA . GLN A 1 99 ? -10.491 4.714 14.675 1.00 87.38 99 GLN A CA 1
ATOM 790 C C . GLN A 1 99 ? -11.874 4.481 14.054 1.00 87.38 99 GLN A C 1
ATOM 792 O O . GLN A 1 99 ? -12.756 3.930 14.699 1.00 87.38 99 GLN A O 1
ATOM 797 N N . SER A 1 100 ? -12.057 4.846 12.784 1.00 90.38 100 SER A N 1
ATOM 798 C CA . SER A 1 100 ? -13.312 4.610 12.059 1.00 90.38 100 SER A CA 1
ATOM 799 C C . SER A 1 100 ? -13.619 3.113 11.948 1.00 90.38 100 SER A C 1
ATOM 801 O O . SER A 1 100 ? -14.753 2.686 12.166 1.00 90.38 100 SER A O 1
ATOM 803 N N . MET A 1 101 ? -12.597 2.286 11.702 1.00 90.19 101 MET A N 1
ATOM 804 C CA . MET A 1 101 ? -12.731 0.829 11.739 1.00 90.19 101 MET A CA 1
ATOM 805 C C . MET A 1 101 ? -13.152 0.330 13.129 1.00 90.19 101 MET A C 1
ATOM 807 O O . MET A 1 101 ? -14.029 -0.524 13.235 1.00 90.19 101 MET A O 1
ATOM 811 N N . THR A 1 102 ? -12.568 0.886 14.191 1.00 88.38 102 THR A N 1
ATOM 812 C CA . THR A 1 102 ? -12.915 0.554 15.580 1.00 88.38 102 THR A CA 1
ATOM 813 C C . THR A 1 102 ? -14.374 0.890 15.868 1.00 88.38 102 THR A C 1
ATOM 815 O O . THR A 1 102 ? -15.113 0.026 16.334 1.00 88.38 102 THR A O 1
ATOM 818 N N . ASP A 1 103 ? -14.825 2.091 15.505 1.00 89.12 103 ASP A N 1
ATOM 819 C CA . ASP A 1 103 ? -16.220 2.514 15.645 1.00 89.12 103 ASP A CA 1
ATOM 820 C C . ASP A 1 103 ? -17.183 1.555 14.922 1.00 89.12 103 ASP A C 1
ATOM 822 O O . ASP A 1 103 ? -18.186 1.136 15.501 1.00 89.12 103 ASP A O 1
ATOM 826 N N . LYS A 1 104 ? -16.859 1.154 13.683 1.00 91.44 104 LYS A N 1
ATOM 827 C CA . LYS A 1 104 ? -17.662 0.201 12.895 1.00 91.44 104 LYS A CA 1
ATOM 828 C C . LYS A 1 104 ? -17.743 -1.177 13.547 1.00 91.44 104 LYS A C 1
ATOM 830 O O . LYS A 1 104 ? -18.797 -1.809 13.517 1.00 91.44 104 LYS A O 1
ATOM 835 N N . LEU A 1 105 ? -16.640 -1.664 14.112 1.00 91.50 105 LEU A N 1
ATOM 836 C CA . LEU A 1 105 ? -16.606 -2.960 14.791 1.00 91.50 105 LEU A CA 1
ATOM 837 C C . LEU A 1 105 ? -17.376 -2.922 16.116 1.00 91.50 105 LEU A C 1
ATOM 839 O O . LEU A 1 105 ? -18.107 -3.865 16.409 1.00 91.50 105 LEU A O 1
ATOM 843 N N . LEU A 1 106 ? -17.267 -1.831 16.882 1.00 90.88 106 LEU A N 1
ATOM 844 C CA . LEU A 1 106 ? -18.035 -1.625 18.114 1.00 90.88 106 LEU A CA 1
ATOM 845 C C . LEU A 1 106 ? -19.544 -1.596 17.846 1.00 90.88 106 LEU A C 1
ATOM 847 O O . LEU A 1 106 ? -20.309 -2.226 18.578 1.00 90.88 106 LEU A O 1
ATOM 851 N N . GLU A 1 107 ? -19.963 -0.932 16.767 1.00 91.62 107 GLU A N 1
ATOM 852 C CA . GLU A 1 107 ? -21.360 -0.918 16.327 1.00 91.62 107 GLU A CA 1
ATOM 853 C C . GLU A 1 107 ? -21.869 -2.331 16.005 1.00 91.62 107 GLU A C 1
ATOM 855 O O . GLU A 1 107 ? -22.945 -2.715 16.464 1.00 91.62 107 GLU A O 1
ATOM 860 N N . GLN A 1 108 ? -21.075 -3.144 15.298 1.00 93.25 108 GLN A N 1
ATOM 861 C CA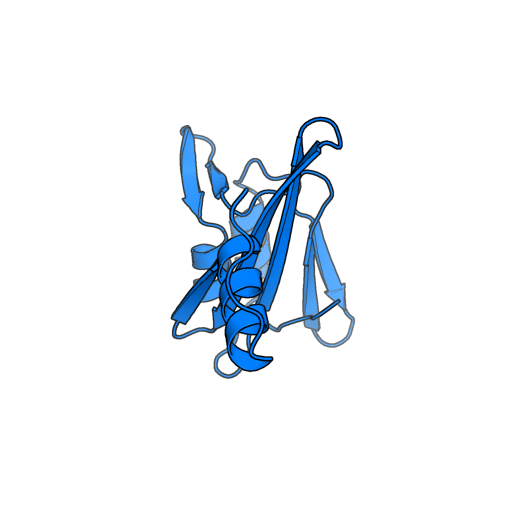 . GLN A 1 108 ? -21.449 -4.521 14.950 1.00 93.25 108 GLN A CA 1
ATOM 862 C C . GLN A 1 108 ? -21.658 -5.426 16.169 1.00 93.25 108 GLN A C 1
ATOM 864 O O . GLN A 1 108 ? -22.493 -6.328 16.120 1.00 93.25 108 GLN A O 1
ATOM 869 N N . ILE A 1 109 ? -20.925 -5.192 17.261 1.00 94.12 109 ILE A N 1
ATOM 870 C CA . ILE A 1 109 ? -21.062 -5.968 18.504 1.00 94.12 109 ILE A CA 1
ATOM 871 C C . ILE A 1 109 ? -22.017 -5.320 19.521 1.00 94.12 109 ILE A C 1
ATOM 873 O O . ILE A 1 109 ? -22.153 -5.820 20.637 1.00 94.12 109 ILE A O 1
ATOM 877 N N . GLY A 1 110 ? -22.692 -4.225 19.151 1.00 90.69 110 GLY A N 1
ATOM 878 C CA . GLY A 1 110 ? -23.709 -3.569 19.976 1.00 90.69 110 GLY A CA 1
ATOM 879 C C . GLY A 1 110 ? -23.161 -2.734 21.138 1.00 90.69 110 GLY A C 1
ATOM 880 O O . GLY A 1 110 ? -23.895 -2.461 22.089 1.00 90.69 110 GLY A O 1
ATOM 881 N N . VAL A 1 111 ? -21.892 -2.318 21.089 1.00 87.94 111 VAL A N 1
ATOM 882 C CA . VAL A 1 111 ? -21.303 -1.429 22.100 1.00 87.94 111 VAL A CA 1
ATOM 883 C C . VAL A 1 111 ? -21.563 0.021 21.692 1.00 87.94 111 VAL A C 1
ATOM 885 O O . VAL A 1 111 ? -21.070 0.496 20.671 1.00 87.94 111 VAL A O 1
ATOM 888 N N . ALA A 1 112 ? -22.352 0.740 22.495 1.00 70.88 112 ALA A N 1
ATOM 889 C CA . ALA A 1 112 ? -22.580 2.168 22.293 1.00 70.88 112 ALA A CA 1
ATOM 890 C C . ALA A 1 112 ? -21.252 2.936 22.389 1.00 70.88 112 ALA A C 1
ATOM 892 O O . ALA A 1 112 ? -20.442 2.641 23.268 1.00 70.88 112 ALA A O 1
ATOM 893 N N . LYS A 1 113 ? -21.045 3.933 21.512 1.00 63.47 113 LYS A N 1
ATOM 894 C CA . LYS A 1 113 ? -19.843 4.782 21.520 1.00 63.47 113 LYS A CA 1
ATOM 895 C C . LYS A 1 113 ? -19.598 5.321 22.932 1.00 63.47 113 LYS A C 1
AT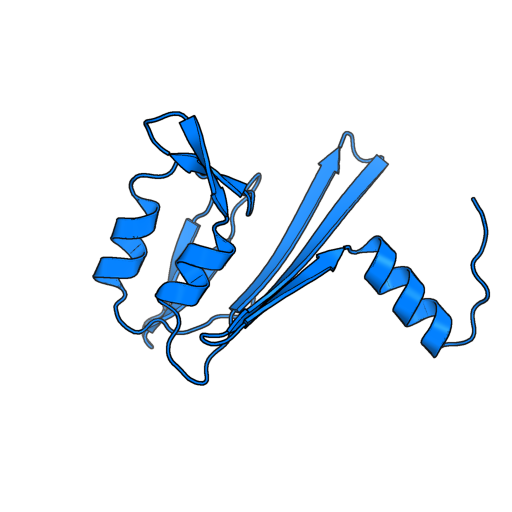OM 897 O O . LYS A 1 113 ? -20.353 6.171 23.410 1.00 63.47 113 LYS A O 1
ATOM 902 N N . VAL A 1 114 ? -18.552 4.832 23.593 1.00 58.94 114 VAL A N 1
ATOM 903 C CA . VAL A 1 114 ? -18.060 5.439 24.828 1.00 58.94 114 VAL A CA 1
ATOM 904 C C . VAL A 1 114 ? -17.411 6.748 24.400 1.00 58.94 114 VAL A C 1
ATOM 906 O O . VAL A 1 114 ? -16.419 6.743 23.680 1.00 58.94 114 VAL A O 1
ATOM 909 N N . ARG A 1 115 ? -18.053 7.869 24.738 1.00 55.12 115 ARG A N 1
ATOM 910 C CA . ARG A 1 115 ? -17.483 9.203 24.537 1.00 55.12 115 ARG A CA 1
ATOM 911 C C . ARG A 1 115 ? -16.221 9.322 25.393 1.00 55.12 115 ARG A C 1
ATOM 913 O O . ARG A 1 115 ? -16.308 9.068 26.594 1.00 55.12 115 ARG A O 1
ATOM 920 N N . GLU A 1 116 ? -15.113 9.726 24.782 1.00 51.59 116 GLU A N 1
ATOM 921 C CA . GLU A 1 116 ? -14.044 10.451 25.484 1.00 51.59 116 GLU A CA 1
ATOM 922 C C . GLU A 1 116 ? -14.431 11.926 25.643 1.00 51.59 116 GLU A C 1
ATOM 924 O O . GLU A 1 116 ? -15.094 12.472 24.725 1.00 51.59 116 GLU A O 1
#

Nearest PDB structures (foldseek):
  3lwn-assembly2_G  TM=5.078E-01  e=1.254E+00  Shigella flexneri
  2idj-assembly1_C  TM=5.574E-01  e=1.954E+00  Rattus norvegicus
  1r8y-assembly1_A  TM=5.463E-01  e=3.402E+00  Mus musculus
  1r74-assembly1_A-2  TM=5.405E-01  e=5.922E+00  Homo sapiens

Secondary structure (DSSP, 8-state):
---B-BS-HHHHHHHHHTEE---EEEE-TTS-EEEE-TT--SEEEETT--EEEHHHHHHHHBPTT-EEEEEEEEEETTTEEEEEEEEEESS-EEEEEHHHHHHHHHHHTT------

Solvent-accessible surface area (backbone atoms only — not comparable to full-atom values): 6844 Å² total; per-residue (Å²): 136,68,54,29,42,53,72,45,64,70,64,48,53,57,68,51,73,62,42,65,66,54,58,43,81,47,73,47,99,87,59,37,33,37,76,52,49,79,92,38,62,62,65,35,32,40,9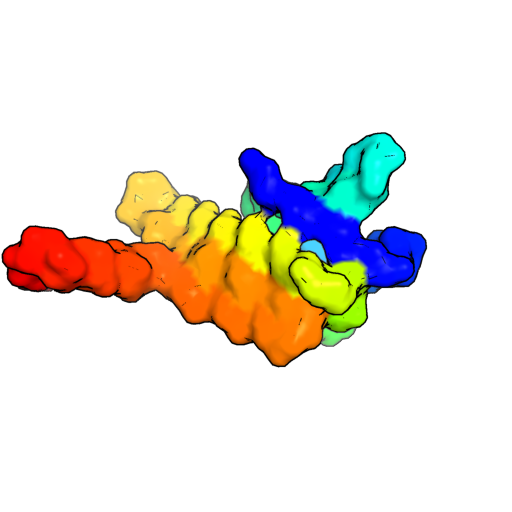3,83,70,46,82,40,58,49,63,56,58,50,22,74,34,33,23,82,95,40,51,45,62,48,77,45,76,46,71,55,90,88,75,47,80,51,37,35,42,38,41,31,26,52,88,47,80,45,78,44,42,51,66,61,51,48,53,54,52,34,54,76,74,70,48,76,85,78,80,130

Organism: NCBI:txid412755